Protein AF-A0A7S1DWF0-F1 (afdb_monomer_lite)

Radius of gyration: 17.63 Å; chains: 1; bounding box: 38×41×45 Å

InterPro domains:
  IPR009858 Protein of unknown function DUF1415 [PF07209] (9-136)

Sequence (179 aa):
VVRPDIVSEKEAANAIYKEGLLLSGTEPSEISTTLMALPSLFADSFESFHMFTEALEDMLDRDPGEVSEHVMLASFHPLFEYEGLEGEERVLSYEKRSPVPIVNLLRTQVVDRHIDSGFSVEASQAKIEETLHSKGLHVVESKFAELAPIKGSVAEWFSPEHETDVPDPFAFRVLEHTW

Organism: Hemiselmis andersenii (NCBI:txid464988)

Foldseek 3Di:
DECQVDQDLVVVLVVVVVQLVVQLPDDCVVPFKDKYFHANYCQPPPPVLVVSVVVSLVVQCPPPDRGNQFKDKAKAHQPFADPPQDDFSRLLSLVRHAQGIMIMIGTPVVVVVCVVVVDDPVVVSVVSSVVSSVCTDVNSVVVVVVGHYDPDRPVVCVPPVCVVVPDPPPPPPPPPDDD

Structure (mmCIF, N/CA/C/O backbone):
data_AF-A0A7S1DWF0-F1
#
_entry.id   AF-A0A7S1DWF0-F1
#
loop_
_atom_site.group_PDB
_atom_site.id
_atom_site.type_symbol
_atom_site.label_atom_id
_atom_site.label_alt_id
_atom_site.label_comp_id
_atom_site.label_asym_id
_atom_site.label_entity_id
_atom_site.label_seq_id
_atom_site.pdbx_PDB_ins_code
_atom_site.Cartn_x
_atom_site.Cartn_y
_atom_site.Cartn_z
_atom_site.occupancy
_atom_site.B_iso_or_equiv
_atom_site.auth_seq_id
_atom_site.auth_comp_id
_atom_site.auth_asym_id
_atom_site.auth_atom_id
_atom_site.pdbx_PDB_model_num
ATOM 1 N N . VAL A 1 1 ? -9.254 6.509 0.334 1.00 87.69 1 VAL A N 1
ATOM 2 C CA . VAL A 1 1 ? -9.186 7.986 0.374 1.00 87.69 1 VAL A CA 1
ATOM 3 C C . VAL A 1 1 ? -7.938 8.452 -0.358 1.00 87.69 1 VAL A C 1
ATOM 5 O O . VAL A 1 1 ? -6.864 7.923 -0.104 1.00 87.69 1 VAL A O 1
ATOM 8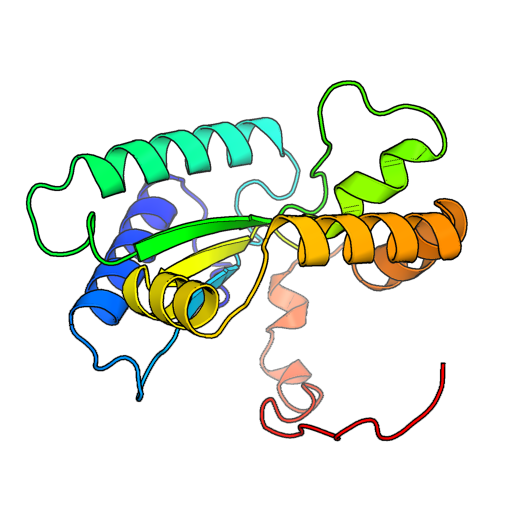 N N . VAL A 1 2 ? -8.061 9.413 -1.269 1.00 90.25 2 VAL A N 1
ATOM 9 C CA . VAL A 1 2 ? -6.906 10.041 -1.934 1.00 90.25 2 VAL A CA 1
ATOM 10 C C . VAL A 1 2 ? -6.569 11.336 -1.200 1.00 90.25 2 VAL A C 1
ATOM 12 O O . VAL A 1 2 ? -7.474 12.111 -0.899 1.00 90.25 2 VAL A O 1
ATOM 15 N N . ARG A 1 3 ? -5.293 11.554 -0.870 1.00 92.19 3 ARG A N 1
ATOM 16 C CA . ARG A 1 3 ? -4.829 12.676 -0.040 1.00 92.19 3 ARG A CA 1
ATOM 17 C C . ARG A 1 3 ? -3.707 13.463 -0.726 1.00 92.19 3 ARG A C 1
ATOM 19 O O . ARG A 1 3 ? -2.549 13.344 -0.331 1.00 92.19 3 ARG A O 1
ATOM 26 N N . PRO A 1 4 ? -4.021 14.264 -1.764 1.00 89.69 4 PRO A N 1
ATOM 27 C CA . PRO A 1 4 ? -3.024 15.099 -2.440 1.00 89.69 4 PRO A CA 1
ATOM 28 C C . PRO A 1 4 ? -2.544 16.271 -1.573 1.00 89.69 4 PRO A C 1
ATOM 30 O O . PRO A 1 4 ? -1.530 16.891 -1.880 1.00 89.69 4 PRO A O 1
ATOM 33 N N . ASP A 1 5 ? -3.275 16.578 -0.503 1.00 92.00 5 ASP A N 1
ATOM 34 C CA . ASP A 1 5 ? -2.956 17.605 0.482 1.00 92.00 5 ASP A CA 1
ATOM 35 C C . ASP A 1 5 ? -1.858 17.181 1.469 1.00 92.00 5 ASP A C 1
ATOM 37 O O . ASP A 1 5 ? -1.224 18.043 2.072 1.00 92.00 5 ASP A O 1
ATOM 41 N N . ILE A 1 6 ? -1.616 15.876 1.631 1.00 93.25 6 ILE A N 1
ATOM 42 C CA . ILE A 1 6 ? -0.567 15.363 2.514 1.00 93.25 6 ILE A CA 1
ATOM 43 C C . ILE A 1 6 ? 0.774 15.419 1.783 1.00 93.25 6 ILE A C 1
ATOM 45 O O . ILE A 1 6 ? 0.986 14.719 0.794 1.00 93.25 6 ILE A O 1
ATOM 49 N N . VAL A 1 7 ? 1.692 16.230 2.310 1.00 92.94 7 VAL A N 1
ATOM 50 C CA . VAL A 1 7 ? 3.034 16.449 1.739 1.00 92.94 7 VAL A CA 1
ATOM 51 C C . VAL A 1 7 ? 4.156 16.190 2.748 1.00 92.94 7 VAL A C 1
ATOM 53 O O . VAL A 1 7 ? 5.317 16.491 2.479 1.00 92.94 7 VAL A O 1
ATOM 56 N N . SER A 1 8 ? 3.832 15.635 3.920 1.00 94.69 8 SER A N 1
ATOM 57 C CA . SER A 1 8 ? 4.813 15.278 4.945 1.00 94.69 8 SER A CA 1
ATOM 58 C C . SER A 1 8 ? 4.533 13.915 5.573 1.00 94.69 8 SER A C 1
ATOM 60 O O . SER A 1 8 ? 3.382 13.526 5.781 1.00 94.69 8 SER A O 1
ATOM 62 N N . GLU A 1 9 ? 5.600 13.207 5.948 1.00 96.00 9 GLU A N 1
ATOM 63 C CA . GLU A 1 9 ? 5.517 11.880 6.575 1.00 96.00 9 GLU A CA 1
ATOM 64 C C . GLU A 1 9 ? 4.707 11.907 7.875 1.00 96.00 9 GLU A C 1
ATOM 66 O O . GLU A 1 9 ? 3.901 11.021 8.144 1.00 96.00 9 GLU A O 1
ATOM 71 N N . LYS A 1 10 ? 4.856 12.973 8.670 1.00 93.81 10 LYS A N 1
ATOM 72 C CA . LYS A 1 10 ? 4.114 13.143 9.924 1.00 93.81 10 LYS A CA 1
ATOM 73 C C . LYS A 1 10 ? 2.608 13.267 9.688 1.00 93.81 10 LYS A C 1
ATOM 75 O O . LYS A 1 10 ? 1.820 12.731 10.466 1.00 93.81 10 LYS A O 1
ATOM 80 N N . GLU A 1 11 ? 2.184 14.006 8.667 1.00 95.75 11 GLU A N 1
ATOM 81 C CA . GLU A 1 11 ? 0.763 14.113 8.314 1.00 95.75 11 GLU A CA 1
ATOM 82 C C . GLU A 1 11 ? 0.224 12.781 7.796 1.00 95.75 11 GLU A C 1
ATOM 84 O O . GLU A 1 11 ? -0.862 12.378 8.214 1.00 95.75 11 GLU A O 1
ATOM 89 N N . ALA A 1 12 ? 1.004 12.080 6.968 1.00 96.25 12 ALA A N 1
ATOM 90 C CA . ALA A 1 12 ? 0.669 10.750 6.470 1.00 96.25 12 ALA A CA 1
ATOM 91 C C . ALA A 1 12 ? 0.489 9.747 7.618 1.00 96.25 12 ALA A C 1
ATOM 93 O O . ALA A 1 12 ? -0.576 9.147 7.731 1.00 96.25 12 ALA A O 1
ATOM 94 N N . ALA A 1 13 ? 1.464 9.630 8.524 1.00 95.75 13 ALA A N 1
ATOM 95 C CA . ALA A 1 13 ? 1.398 8.727 9.674 1.00 95.75 13 ALA A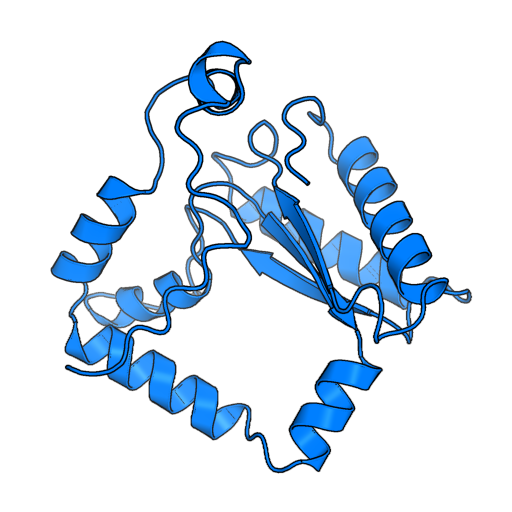 CA 1
ATOM 96 C C . ALA A 1 13 ? 0.177 9.013 10.561 1.00 95.75 13 ALA A C 1
ATOM 98 O O . ALA A 1 13 ? -0.570 8.101 10.905 1.00 95.75 13 ALA A O 1
ATOM 99 N N . ASN A 1 14 ? -0.091 10.288 10.871 1.00 95.06 14 ASN A N 1
ATOM 100 C CA . ASN A 1 14 ? -1.272 10.672 11.651 1.00 95.06 14 ASN A CA 1
ATOM 101 C C . ASN A 1 14 ? -2.587 10.336 10.935 1.00 95.06 14 ASN A C 1
ATOM 103 O O . ASN A 1 14 ? -3.564 9.963 11.583 1.00 95.06 14 ASN A O 1
ATOM 107 N N . ALA A 1 15 ? -2.648 10.528 9.617 1.00 96.12 15 ALA A N 1
ATOM 108 C CA . ALA A 1 15 ? -3.838 10.224 8.836 1.00 96.12 15 ALA A CA 1
ATOM 109 C C . ALA A 1 15 ? -4.076 8.711 8.762 1.00 96.12 15 ALA A C 1
ATOM 111 O O . ALA A 1 15 ? -5.197 8.270 8.990 1.00 96.12 15 ALA A O 1
ATOM 112 N N . ILE A 1 16 ? -3.030 7.921 8.523 1.00 96.31 16 ILE A N 1
ATOM 113 C CA . ILE A 1 16 ? -3.121 6.459 8.462 1.00 96.31 16 ILE A CA 1
ATOM 114 C C . ILE A 1 16 ? -3.465 5.878 9.836 1.00 96.31 16 ILE A C 1
ATOM 116 O O . ILE A 1 16 ? -4.328 5.012 9.928 1.00 96.31 16 ILE A O 1
ATOM 120 N N . TYR A 1 17 ? -2.893 6.408 10.919 1.00 94.50 17 TYR A N 1
ATOM 121 C CA . TYR A 1 17 ? -3.259 5.994 12.275 1.00 94.50 17 TYR A CA 1
ATOM 122 C C . TYR A 1 17 ? -4.753 6.209 12.564 1.00 94.50 17 TYR A C 1
ATOM 124 O O . TYR A 1 17 ? -5.410 5.345 13.140 1.00 94.50 17 TYR A O 1
ATOM 132 N N . LYS A 1 18 ? -5.335 7.322 12.096 1.00 94.44 18 LYS A N 1
ATOM 133 C CA . LYS A 1 18 ? -6.785 7.561 12.206 1.00 94.44 18 LYS A CA 1
ATOM 134 C C . LYS A 1 18 ? -7.616 6.556 11.411 1.00 94.44 18 LYS A C 1
ATOM 136 O O . LYS A 1 18 ? -8.674 6.164 11.891 1.00 94.44 18 LYS A O 1
ATOM 141 N N . GLU A 1 19 ? -7.157 6.131 10.235 1.00 95.75 19 GLU A N 1
ATOM 142 C CA . GLU A 1 19 ? -7.801 5.038 9.491 1.00 95.75 19 GLU A CA 1
ATOM 143 C C . GLU A 1 19 ? -7.701 3.705 10.254 1.00 95.75 19 GLU A C 1
ATOM 145 O O . GLU A 1 19 ? -8.645 2.919 10.241 1.00 95.75 19 GLU A O 1
ATOM 150 N N . GLY A 1 20 ? -6.592 3.469 10.965 1.00 94.00 20 GLY A N 1
ATOM 151 C CA . GLY A 1 20 ? -6.420 2.323 11.862 1.00 94.00 20 GLY A CA 1
ATOM 152 C C . GLY A 1 20 ? -7.401 2.337 13.037 1.00 94.00 20 GLY A C 1
ATOM 153 O O . GLY A 1 20 ? -8.043 1.324 13.310 1.00 94.00 20 GLY A O 1
ATOM 154 N N . LEU A 1 21 ? -7.596 3.495 13.679 1.00 93.31 21 LEU A N 1
ATOM 155 C CA . LEU A 1 21 ? -8.624 3.681 14.713 1.00 93.31 21 LEU A CA 1
ATOM 156 C C . LEU A 1 21 ? -10.040 3.497 14.152 1.00 93.31 21 LEU A C 1
ATOM 158 O O . LEU A 1 21 ? -10.868 2.843 14.780 1.00 93.31 21 LEU A O 1
ATOM 162 N N . LEU A 1 22 ? -10.321 4.039 12.960 1.00 93.56 22 LEU A N 1
ATOM 163 C CA . LEU A 1 22 ? -11.610 3.869 12.284 1.00 93.56 22 LEU A CA 1
ATOM 164 C C . LEU A 1 22 ? -11.911 2.391 12.047 1.00 93.56 22 LEU A C 1
ATOM 166 O O . LEU A 1 22 ? -13.008 1.939 12.370 1.00 93.56 22 LEU A O 1
ATOM 170 N N . LEU A 1 23 ? -10.950 1.642 11.499 1.00 93.69 23 LEU A N 1
ATOM 171 C CA . LEU A 1 23 ? -11.101 0.203 11.338 1.00 93.69 23 LEU A CA 1
ATOM 172 C C . LEU A 1 23 ? -11.358 -0.437 12.698 1.00 93.69 23 LEU A C 1
ATOM 174 O O . LEU A 1 23 ? -12.405 -1.044 12.900 1.00 93.69 23 LEU A O 1
ATOM 178 N N . SER A 1 24 ? -10.473 -0.250 13.663 1.00 91.38 24 SER A N 1
ATOM 179 C CA . SER A 1 24 ? -10.561 -0.941 14.952 1.00 91.38 24 SER A CA 1
ATOM 180 C C . SER A 1 24 ? -11.862 -0.650 15.716 1.00 91.38 24 SER A C 1
ATOM 182 O O . SER A 1 24 ? -12.409 -1.548 16.348 1.00 91.38 24 SER A O 1
ATOM 184 N N . GLY A 1 25 ? -12.421 0.557 15.580 1.00 91.19 25 GLY A N 1
ATOM 185 C CA . GLY A 1 25 ? -13.689 0.963 16.195 1.00 91.19 25 GLY A CA 1
ATOM 186 C C . GLY A 1 25 ? -14.965 0.648 15.400 1.00 91.19 25 GLY A C 1
ATOM 187 O O . GLY A 1 25 ? -16.055 0.951 15.882 1.00 91.19 25 GLY A O 1
ATOM 188 N N . THR A 1 26 ? -14.859 0.074 14.197 1.00 92.81 26 THR A N 1
ATOM 189 C CA . THR A 1 26 ? -16.006 -0.238 13.322 1.00 92.81 26 THR A CA 1
ATOM 190 C C . THR A 1 26 ? -16.154 -1.746 13.135 1.00 92.81 26 THR A C 1
ATOM 192 O O . THR A 1 26 ? -15.157 -2.462 13.042 1.00 92.81 26 THR A O 1
ATOM 195 N N . GLU A 1 27 ? -17.387 -2.239 13.012 1.00 90.31 27 GLU A N 1
ATOM 196 C CA . GLU A 1 27 ? -17.642 -3.661 12.763 1.00 90.31 27 GLU A CA 1
ATOM 197 C C . GLU A 1 27 ? -17.067 -4.120 11.404 1.00 90.31 27 GLU A C 1
ATOM 199 O O . GLU A 1 27 ? -17.190 -3.404 10.400 1.00 90.31 27 GLU A O 1
ATOM 204 N N . PRO A 1 28 ? -16.492 -5.338 11.300 1.00 88.44 28 PRO A N 1
ATOM 205 C CA . PRO A 1 28 ? -15.917 -5.837 10.047 1.00 88.44 28 PRO A CA 1
ATOM 206 C C . PRO A 1 28 ? -16.896 -5.913 8.867 1.00 88.44 28 PRO A C 1
ATOM 208 O O . PRO A 1 28 ? -16.459 -5.914 7.718 1.00 88.44 28 PRO A O 1
ATOM 211 N N . SER A 1 29 ? -18.205 -6.004 9.129 1.00 89.56 29 SER A N 1
ATOM 212 C CA . SER A 1 29 ? -19.247 -6.007 8.093 1.00 89.56 29 SER A CA 1
ATOM 213 C C . SER A 1 29 ? -19.545 -4.627 7.507 1.00 89.56 29 SER A C 1
ATOM 215 O O . SER A 1 29 ? -20.161 -4.553 6.449 1.00 89.56 29 SER A O 1
ATOM 217 N N . GLU A 1 30 ? -19.152 -3.550 8.189 1.00 93.44 30 GLU A N 1
ATOM 218 C CA . GLU A 1 30 ? -19.385 -2.176 7.733 1.00 93.44 30 GLU A CA 1
ATOM 219 C C . GLU A 1 30 ? -18.183 -1.638 6.955 1.00 93.44 30 GLU A C 1
ATOM 221 O O . GLU A 1 30 ? -18.339 -1.105 5.859 1.00 93.44 30 GLU A O 1
ATOM 226 N N . ILE A 1 31 ? -16.974 -1.815 7.496 1.00 92.75 31 ILE A N 1
ATOM 227 C CA . ILE A 1 31 ? -15.724 -1.426 6.834 1.00 92.75 31 ILE A CA 1
ATOM 228 C C . ILE A 1 31 ? -14.739 -2.576 6.986 1.00 92.75 31 ILE A C 1
ATOM 230 O O . ILE A 1 31 ? -14.283 -2.845 8.094 1.00 92.75 31 ILE A O 1
ATOM 234 N N . SER A 1 32 ? -14.381 -3.249 5.895 1.00 90.50 32 SER A N 1
ATOM 235 C CA . SER A 1 32 ? -13.464 -4.397 5.930 1.00 90.50 32 SER A CA 1
ATOM 236 C C . SER A 1 32 ? -11.987 -3.996 5.901 1.00 90.50 32 SER A C 1
ATOM 238 O O . SER A 1 32 ? -11.168 -4.652 6.541 1.00 90.50 32 SER A O 1
ATOM 240 N N . THR A 1 33 ? -11.647 -2.933 5.170 1.00 95.31 33 THR A N 1
ATOM 241 C CA . THR A 1 33 ? -10.277 -2.447 4.936 1.00 95.31 33 THR A CA 1
ATOM 242 C C . THR A 1 33 ? -10.303 -0.950 4.628 1.00 95.31 33 THR A C 1
ATOM 244 O O . THR A 1 33 ? -11.304 -0.461 4.100 1.00 95.31 33 THR A O 1
ATOM 247 N N . THR A 1 34 ? -9.203 -0.235 4.850 1.00 96.75 34 THR A N 1
ATOM 248 C CA . THR A 1 34 ? -9.028 1.156 4.392 1.00 96.75 34 THR A CA 1
ATOM 249 C C . THR A 1 34 ? -7.827 1.262 3.466 1.00 96.75 34 THR A C 1
ATOM 251 O O . THR A 1 34 ? -6.857 0.520 3.590 1.00 96.75 34 THR A O 1
ATOM 254 N N . LEU A 1 35 ? -7.883 2.188 2.512 1.00 97.06 35 LEU A N 1
ATOM 255 C CA . LEU A 1 35 ? -6.814 2.424 1.544 1.00 97.06 35 LEU A CA 1
ATOM 256 C C . LEU A 1 35 ? -6.572 3.926 1.428 1.00 97.06 35 LEU A C 1
ATOM 258 O O . LEU A 1 35 ? -7.518 4.677 1.180 1.00 97.06 35 LEU A O 1
ATOM 262 N N . MET A 1 36 ? -5.327 4.371 1.586 1.00 97.38 36 MET A N 1
ATOM 263 C CA . MET A 1 36 ? -4.910 5.765 1.461 1.00 97.38 36 MET A CA 1
ATOM 264 C C . MET A 1 36 ? -3.889 5.929 0.338 1.00 97.38 36 MET A C 1
ATOM 266 O O . MET A 1 36 ? -2.809 5.351 0.396 1.00 97.38 36 MET A O 1
ATOM 270 N N . ALA A 1 37 ? -4.224 6.747 -0.658 1.00 95.94 37 ALA A N 1
ATOM 271 C CA . ALA A 1 37 ? -3.315 7.119 -1.737 1.00 95.94 37 ALA A CA 1
ATOM 272 C C . ALA A 1 37 ? -2.649 8.470 -1.428 1.00 95.94 37 ALA A C 1
ATOM 274 O O . ALA A 1 37 ? -3.345 9.440 -1.108 1.00 95.94 37 ALA A O 1
ATOM 275 N N . LEU A 1 38 ? -1.324 8.531 -1.555 1.00 94.62 38 LEU A N 1
ATOM 276 C CA . LEU A 1 38 ? -0.463 9.664 -1.196 1.00 94.62 38 LEU A CA 1
ATOM 277 C C . LEU A 1 38 ? 0.267 10.200 -2.439 1.00 94.62 38 LEU A C 1
ATOM 279 O O . LEU A 1 38 ? 1.476 10.053 -2.571 1.00 94.62 38 LEU A O 1
ATOM 283 N N . PRO A 1 39 ? -0.442 10.813 -3.396 1.00 91.12 39 PRO A N 1
ATOM 284 C CA . PRO A 1 39 ? 0.160 11.155 -4.681 1.00 91.12 39 PRO A CA 1
ATOM 285 C C . PRO A 1 39 ? 1.198 12.282 -4.631 1.00 91.12 39 PRO A C 1
ATOM 287 O O . PRO A 1 39 ? 2.010 12.402 -5.543 1.00 91.12 39 PRO A O 1
ATOM 290 N N . SER A 1 40 ? 1.162 13.114 -3.589 1.00 90.56 40 SER A N 1
ATOM 291 C CA . SER A 1 40 ? 2.073 14.253 -3.414 1.00 90.56 40 SER A CA 1
ATOM 292 C C . SER A 1 40 ? 3.268 13.933 -2.512 1.00 90.56 40 SER A C 1
ATOM 294 O O . SER A 1 40 ? 4.099 14.807 -2.274 1.00 90.56 40 SER A O 1
ATOM 296 N N . LEU A 1 41 ? 3.355 12.705 -1.990 1.00 91.56 41 LEU A N 1
ATOM 297 C CA . LEU A 1 41 ? 4.391 12.279 -1.057 1.00 91.56 41 LEU A CA 1
ATOM 298 C C . LEU A 1 41 ? 4.958 10.929 -1.509 1.00 91.56 41 LEU A C 1
ATOM 300 O O . LEU A 1 41 ? 4.210 9.987 -1.735 1.00 91.56 41 LEU A O 1
ATOM 304 N N . PHE A 1 42 ? 6.283 10.848 -1.634 1.00 92.31 42 PHE A N 1
ATOM 305 C CA . PHE A 1 42 ? 7.040 9.670 -2.084 1.00 92.31 42 PHE A CA 1
ATOM 306 C C . PHE A 1 42 ? 6.891 9.247 -3.553 1.00 92.31 42 PHE A C 1
ATOM 308 O O . PHE A 1 42 ? 7.500 8.261 -3.941 1.00 92.31 42 PHE A O 1
ATOM 315 N N . ALA A 1 43 ? 6.144 9.973 -4.391 1.00 86.88 43 ALA A N 1
ATOM 316 C CA . ALA A 1 43 ? 5.837 9.551 -5.766 1.00 86.88 43 ALA A CA 1
ATOM 317 C C . ALA A 1 43 ? 7.062 9.182 -6.634 1.00 86.88 43 ALA A C 1
ATOM 319 O O . ALA A 1 43 ? 6.942 8.376 -7.557 1.00 86.88 43 ALA A O 1
ATOM 320 N N . ASP A 1 44 ? 8.224 9.766 -6.348 1.00 86.81 44 ASP A N 1
ATOM 321 C CA . ASP A 1 44 ? 9.487 9.567 -7.057 1.00 86.81 44 ASP A CA 1
ATOM 322 C C . ASP A 1 44 ? 10.524 8.725 -6.289 1.00 86.81 44 ASP A C 1
ATOM 324 O O . ASP A 1 44 ? 11.573 8.413 -6.852 1.00 86.81 44 ASP A O 1
ATOM 328 N N . SER A 1 45 ? 10.245 8.318 -5.045 1.00 91.62 45 SER A N 1
ATOM 329 C CA . SER A 1 45 ? 11.202 7.620 -4.178 1.00 91.62 45 SER A CA 1
ATOM 330 C C . SER A 1 45 ? 10.569 6.425 -3.466 1.00 91.62 45 SER A C 1
ATOM 332 O O . SER A 1 45 ? 9.976 6.548 -2.391 1.00 91.62 45 SER A O 1
ATOM 334 N N . PHE A 1 46 ? 10.765 5.235 -4.047 1.00 93.00 46 PHE A N 1
ATOM 335 C CA . PHE A 1 46 ? 10.360 3.976 -3.417 1.00 93.00 46 PHE A CA 1
ATOM 336 C C . PHE A 1 46 ? 11.104 3.721 -2.103 1.00 93.00 46 PHE A C 1
ATOM 338 O O . PHE A 1 46 ? 10.483 3.290 -1.142 1.00 93.00 46 PHE A O 1
ATOM 345 N N . GLU A 1 47 ? 12.403 4.020 -2.031 1.00 94.50 47 GLU A N 1
ATOM 346 C CA . GLU A 1 47 ? 13.206 3.795 -0.821 1.00 94.50 47 GLU A CA 1
ATOM 347 C C . GLU A 1 47 ? 12.666 4.603 0.366 1.00 94.50 47 GLU A C 1
ATOM 349 O O . GLU A 1 47 ? 12.438 4.056 1.443 1.00 94.50 47 GLU A O 1
ATOM 354 N N . SER A 1 48 ? 12.366 5.890 0.152 1.00 94.44 48 SER A N 1
ATOM 355 C CA . SER A 1 48 ? 11.767 6.734 1.192 1.00 94.44 48 SER A CA 1
ATOM 356 C C . SER A 1 48 ? 10.379 6.237 1.598 1.00 94.44 48 SER A C 1
ATOM 358 O O . SER A 1 48 ? 10.065 6.213 2.785 1.00 94.44 48 SER A O 1
ATOM 360 N N . PHE A 1 49 ? 9.564 5.800 0.631 1.00 96.56 49 PHE A N 1
ATOM 361 C CA . PHE A 1 49 ? 8.265 5.195 0.919 1.00 96.56 49 PHE A CA 1
ATOM 362 C C . PHE A 1 49 ? 8.398 3.914 1.748 1.00 96.56 49 PHE A C 1
ATOM 364 O O . PHE A 1 49 ? 7.669 3.739 2.720 1.00 96.56 49 PHE A O 1
ATOM 371 N N . HIS A 1 50 ? 9.335 3.039 1.384 1.00 96.00 50 HIS A N 1
ATOM 372 C CA . HIS A 1 50 ? 9.563 1.767 2.056 1.00 96.00 50 HIS A CA 1
ATOM 373 C C . HIS A 1 50 ? 9.986 1.983 3.511 1.00 96.00 50 HIS A C 1
ATOM 375 O O . HIS A 1 50 ? 9.309 1.481 4.409 1.00 96.00 50 HIS A O 1
ATOM 381 N N . MET A 1 51 ? 10.994 2.830 3.750 1.00 96.62 51 MET A N 1
ATOM 382 C CA . MET A 1 51 ? 11.432 3.200 5.102 1.00 96.62 51 MET A CA 1
ATOM 383 C C . MET A 1 51 ? 10.294 3.807 5.933 1.00 96.62 51 MET A C 1
ATOM 385 O O . MET A 1 51 ? 10.162 3.520 7.122 1.00 96.62 51 MET A O 1
ATOM 389 N N . PHE A 1 52 ? 9.456 4.645 5.315 1.00 97.44 52 PHE A N 1
ATOM 390 C CA . PHE A 1 52 ? 8.275 5.199 5.970 1.00 97.44 52 PHE A CA 1
ATOM 391 C C . PHE A 1 52 ? 7.273 4.106 6.359 1.00 97.44 52 PHE A C 1
ATOM 393 O O . PHE A 1 52 ? 6.763 4.126 7.477 1.00 97.44 52 PHE A O 1
ATOM 400 N N . THR A 1 53 ? 6.989 3.152 5.466 1.00 97.31 53 THR A N 1
ATOM 401 C CA . THR A 1 53 ? 6.049 2.059 5.751 1.00 97.31 53 THR A CA 1
ATOM 402 C C . THR A 1 53 ? 6.567 1.107 6.823 1.00 97.31 53 THR A C 1
ATOM 404 O O . THR A 1 53 ? 5.786 0.753 7.696 1.00 97.31 53 THR A O 1
ATOM 407 N N . GLU A 1 54 ? 7.866 0.792 6.843 1.00 96.38 54 GLU A N 1
ATOM 408 C CA . GLU A 1 54 ? 8.476 -0.005 7.917 1.00 96.38 54 GLU A CA 1
ATOM 409 C C . GLU A 1 54 ? 8.372 0.714 9.267 1.00 96.38 54 GLU A C 1
ATOM 411 O O . GLU A 1 54 ? 7.954 0.132 10.264 1.00 96.38 54 GLU A O 1
ATOM 416 N N . ALA A 1 55 ? 8.687 2.015 9.307 1.00 95.00 55 ALA A N 1
ATOM 417 C CA . ALA A 1 55 ? 8.555 2.813 10.525 1.00 95.00 55 ALA A CA 1
ATOM 418 C C . ALA A 1 55 ? 7.096 2.922 10.999 1.00 95.00 55 ALA A C 1
ATOM 420 O O . ALA A 1 55 ? 6.835 3.018 12.201 1.00 95.00 55 ALA A O 1
ATOM 421 N N . LEU A 1 56 ? 6.145 2.935 10.063 1.00 93.62 56 LEU A N 1
ATOM 422 C CA . LEU A 1 56 ? 4.719 2.987 10.351 1.00 93.62 56 LEU A CA 1
ATOM 423 C C . LEU A 1 56 ? 4.201 1.652 10.896 1.00 93.62 56 LEU A C 1
ATOM 425 O O . LEU A 1 56 ? 3.448 1.674 11.864 1.00 93.62 56 LEU A O 1
ATOM 429 N N . GLU A 1 57 ? 4.620 0.523 10.327 1.00 93.81 57 GLU A N 1
ATOM 430 C CA . GLU A 1 57 ? 4.357 -0.819 10.867 1.00 93.81 57 GLU A CA 1
ATOM 431 C C . GLU A 1 57 ? 4.896 -0.938 12.295 1.00 93.81 57 GLU A C 1
ATOM 433 O O . GLU A 1 57 ? 4.133 -1.201 13.220 1.00 93.81 57 GLU A O 1
ATOM 438 N N . ASP A 1 58 ? 6.165 -0.580 12.507 1.00 91.06 58 ASP A N 1
ATOM 439 C CA . ASP A 1 58 ? 6.804 -0.540 13.828 1.00 91.06 58 ASP A CA 1
ATOM 440 C C . ASP A 1 58 ? 6.030 0.328 14.838 1.00 91.06 58 ASP A C 1
ATOM 442 O O . ASP A 1 58 ? 5.961 0.019 16.031 1.00 91.06 58 ASP A O 1
ATOM 446 N N . MET A 1 59 ? 5.490 1.464 14.385 1.00 89.38 59 MET A N 1
ATOM 447 C CA . MET A 1 59 ? 4.693 2.367 15.214 1.00 89.38 59 MET A CA 1
ATOM 448 C C . MET A 1 59 ? 3.338 1.751 15.568 1.00 89.38 59 MET A C 1
ATOM 450 O O . MET A 1 59 ? 2.917 1.867 16.719 1.00 89.38 59 MET A O 1
ATOM 454 N N . LEU A 1 60 ? 2.662 1.132 14.596 1.00 88.12 60 LEU A N 1
ATOM 455 C CA . LEU A 1 60 ? 1.373 0.475 14.794 1.00 88.12 60 LEU A CA 1
ATOM 456 C C . LEU A 1 60 ? 1.521 -0.711 15.744 1.00 88.12 60 LEU A C 1
ATOM 458 O O . LEU A 1 60 ? 0.761 -0.786 16.698 1.00 88.12 60 LEU A O 1
ATOM 462 N N . ASP A 1 61 ? 2.540 -1.550 15.570 1.00 85.56 61 ASP A N 1
ATOM 463 C CA . ASP A 1 61 ? 2.799 -2.726 16.411 1.00 85.56 61 ASP A CA 1
ATOM 464 C C . ASP A 1 61 ? 3.132 -2.362 17.862 1.00 85.56 61 ASP A C 1
ATOM 466 O O . ASP A 1 61 ? 2.789 -3.080 18.803 1.00 85.56 61 ASP A O 1
ATOM 470 N N . ARG A 1 62 ? 3.816 -1.231 18.068 1.00 82.94 62 ARG A N 1
ATOM 471 C CA . ARG A 1 62 ? 4.193 -0.748 19.405 1.00 82.94 62 ARG A CA 1
ATOM 472 C C . ARG A 1 62 ? 3.085 0.014 20.111 1.00 82.94 62 ARG A C 1
ATOM 474 O O . ARG A 1 62 ? 3.290 0.368 21.273 1.00 82.94 62 ARG A O 1
ATOM 481 N N . ASP A 1 63 ? 1.962 0.294 19.455 1.00 77.62 63 ASP A N 1
ATOM 482 C CA . ASP A 1 63 ? 0.807 0.888 20.116 1.00 77.62 63 ASP A CA 1
ATOM 483 C C . ASP A 1 63 ? 0.218 -0.145 21.096 1.00 77.62 63 ASP A C 1
ATOM 485 O O . ASP A 1 63 ? -0.342 -1.154 20.663 1.00 77.62 63 ASP A O 1
ATOM 489 N N . PRO A 1 64 ? 0.319 0.067 22.425 1.00 60.47 64 PRO A N 1
ATOM 490 C CA . PRO A 1 64 ? -0.262 -0.845 23.411 1.00 60.47 64 PRO A CA 1
ATOM 491 C C . PRO A 1 64 ? -1.803 -0.762 23.455 1.00 60.47 64 PRO A C 1
ATOM 493 O O . PRO A 1 64 ? -2.413 -1.281 24.390 1.00 60.47 64 PRO A O 1
ATOM 496 N N . GLY A 1 65 ? -2.410 -0.015 22.526 1.00 63.38 65 GLY A N 1
ATOM 497 C CA . GLY A 1 65 ? -3.821 0.332 22.472 1.00 63.38 65 GLY A CA 1
ATOM 498 C C . GLY A 1 65 ? -4.636 -0.430 21.424 1.00 63.38 65 GLY A C 1
ATOM 499 O O . GLY A 1 65 ? -4.563 -1.645 21.300 1.00 63.38 65 GLY A O 1
ATOM 500 N N . GLU A 1 66 ? -5.490 0.320 20.724 1.00 69.19 66 GLU A N 1
ATOM 501 C CA . GLU A 1 66 ? -6.668 -0.173 19.995 1.00 69.19 66 GLU A CA 1
ATOM 502 C C . GLU A 1 66 ? -6.384 -0.684 18.576 1.00 69.19 66 GLU A C 1
ATOM 504 O O . GLU A 1 66 ? -7.301 -1.196 17.949 1.00 69.19 66 GLU A O 1
ATOM 509 N N . VAL A 1 67 ? -5.167 -0.522 18.040 1.00 80.25 67 VAL A N 1
ATOM 510 C CA . VAL A 1 67 ? -4.894 -0.726 16.602 1.00 80.25 67 VAL A CA 1
ATOM 511 C C . VAL A 1 67 ? -3.965 -1.909 16.311 1.00 80.25 67 VAL A C 1
ATOM 513 O O . VAL A 1 67 ? -4.244 -2.653 15.372 1.00 80.25 67 VAL A O 1
ATOM 516 N N . SER A 1 68 ? -2.899 -2.102 17.098 1.00 74.25 68 SER A N 1
ATOM 517 C CA . SER A 1 68 ? -1.777 -3.014 16.789 1.00 74.25 68 SER A CA 1
ATOM 518 C C . SER A 1 68 ? -2.198 -4.456 16.482 1.00 74.25 68 SER A C 1
ATOM 520 O O . SER A 1 68 ? -1.711 -5.061 15.536 1.00 74.25 68 SER A O 1
ATOM 522 N N . GLU A 1 69 ? -3.166 -4.998 17.222 1.00 81.50 69 GLU A N 1
ATOM 523 C CA . GLU A 1 69 ? -3.645 -6.377 17.036 1.00 81.50 69 GLU A CA 1
ATOM 524 C C . GLU A 1 69 ? -4.745 -6.503 15.966 1.00 81.50 69 GLU A C 1
ATOM 526 O O . GLU A 1 69 ? -5.104 -7.603 15.537 1.00 81.50 69 GLU A O 1
ATOM 531 N N . HIS A 1 70 ? -5.314 -5.380 15.532 1.00 86.12 70 HIS A N 1
ATOM 532 C CA . HIS A 1 70 ? -6.517 -5.359 14.708 1.00 86.12 70 HIS A CA 1
ATOM 533 C C . HIS A 1 70 ? -6.242 -5.133 13.228 1.00 86.12 70 HIS A C 1
ATOM 535 O O . HIS A 1 70 ? -7.115 -5.460 12.411 1.00 86.12 70 HIS A O 1
ATOM 541 N N . VAL A 1 71 ? -5.074 -4.590 12.874 1.00 92.75 71 VAL A N 1
ATOM 542 C CA . VAL A 1 71 ? -4.749 -4.241 11.491 1.00 92.75 71 VAL A CA 1
ATOM 543 C C . VAL A 1 71 ? -3.412 -4.804 11.018 1.00 92.75 71 VAL A C 1
ATOM 545 O O . VAL A 1 71 ? -2.463 -4.919 11.777 1.00 92.75 71 VAL A O 1
ATOM 548 N N . MET A 1 72 ? -3.335 -5.091 9.722 1.00 93.62 72 MET A N 1
ATOM 549 C CA . MET A 1 72 ? -2.106 -5.389 8.991 1.00 93.62 72 MET A CA 1
ATOM 550 C C . MET A 1 72 ? -1.899 -4.325 7.916 1.00 93.62 72 MET A C 1
ATOM 552 O O . MET A 1 72 ? -2.860 -3.930 7.248 1.00 93.62 72 MET A O 1
ATOM 556 N N . LEU A 1 73 ? -0.660 -3.881 7.718 1.00 95.75 73 LEU A N 1
ATOM 557 C CA . LEU A 1 73 ? -0.314 -2.924 6.673 1.00 95.75 73 LEU A CA 1
ATOM 558 C C . LEU A 1 73 ? 0.104 -3.657 5.391 1.00 95.75 73 LEU A C 1
ATOM 560 O O . LEU A 1 73 ? 0.840 -4.636 5.411 1.00 95.75 73 LEU A O 1
ATOM 564 N N . ALA A 1 74 ? -0.383 -3.173 4.255 1.00 96.44 74 ALA A N 1
ATOM 565 C CA . ALA A 1 74 ? 0.109 -3.520 2.932 1.00 96.44 74 ALA A CA 1
ATOM 566 C C . ALA A 1 74 ? 0.428 -2.233 2.170 1.00 96.44 74 ALA A C 1
ATOM 568 O O . ALA A 1 74 ? -0.356 -1.281 2.185 1.00 96.44 74 ALA A O 1
ATOM 569 N N . SER A 1 7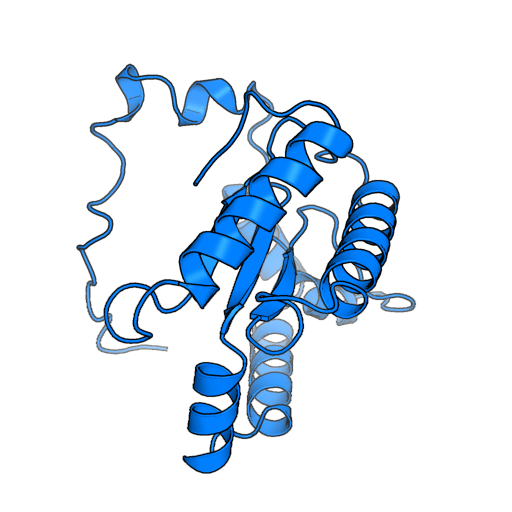5 ? 1.567 -2.198 1.486 1.00 97.31 75 SER A N 1
ATOM 570 C CA . SER A 1 75 ? 2.025 -1.023 0.751 1.00 97.31 75 SER A CA 1
ATOM 571 C C . SER A 1 75 ? 2.196 -1.320 -0.738 1.00 97.31 75 SER A C 1
ATOM 573 O O . SER A 1 75 ? 2.531 -2.436 -1.142 1.00 97.31 75 SER A O 1
ATOM 575 N N . PHE A 1 76 ? 1.925 -0.309 -1.563 1.00 97.31 76 PHE A N 1
ATOM 576 C CA . PHE A 1 76 ? 2.060 -0.373 -3.014 1.00 97.31 76 PHE A CA 1
ATOM 577 C C . PHE A 1 76 ? 2.698 0.914 -3.526 1.00 97.31 76 PHE A C 1
ATOM 579 O O . PHE A 1 76 ? 2.386 2.003 -3.041 1.00 97.31 76 PHE A O 1
ATOM 586 N N . HIS A 1 77 ? 3.566 0.809 -4.531 1.00 96.31 77 HIS A N 1
ATOM 587 C CA . HIS A 1 77 ? 4.326 1.957 -5.029 1.00 96.31 77 HIS A CA 1
ATOM 588 C C . HIS A 1 77 ? 4.563 1.880 -6.547 1.00 96.31 77 HIS A C 1
ATOM 590 O O . HIS A 1 77 ? 4.836 0.788 -7.044 1.00 96.31 77 HIS A O 1
ATOM 596 N N . PRO A 1 78 ? 4.538 2.996 -7.306 1.00 94.06 78 PRO A N 1
ATOM 597 C CA . PRO A 1 78 ? 4.789 2.981 -8.756 1.00 94.06 78 PRO A CA 1
ATOM 598 C C . PRO A 1 78 ? 6.123 2.351 -9.148 1.00 94.06 78 PRO A C 1
ATOM 600 O O . PRO A 1 78 ? 6.236 1.680 -10.171 1.00 94.06 78 PRO A O 1
ATOM 603 N N . LEU A 1 79 ? 7.124 2.572 -8.302 1.00 94.25 79 LEU A N 1
ATOM 604 C CA . LEU A 1 79 ? 8.498 2.117 -8.482 1.00 94.25 79 LEU A CA 1
ATOM 605 C C . LEU A 1 79 ? 8.846 0.911 -7.595 1.00 94.25 79 LEU A C 1
ATOM 607 O O . LEU A 1 79 ? 10.023 0.689 -7.346 1.00 94.25 79 LEU A O 1
ATOM 611 N N . PHE A 1 80 ? 7.857 0.164 -7.082 1.00 95.62 80 PHE A N 1
ATOM 612 C CA . PHE A 1 80 ? 8.144 -1.034 -6.286 1.00 95.62 80 PHE A CA 1
ATOM 613 C C . PHE A 1 80 ? 9.008 -2.014 -7.091 1.00 95.62 80 PHE A C 1
ATOM 615 O O . PHE A 1 80 ? 8.726 -2.295 -8.266 1.00 95.62 80 PHE A O 1
ATOM 622 N N . GLU A 1 81 ? 10.045 -2.541 -6.451 1.00 93.06 81 GLU A N 1
ATOM 623 C CA . GLU A 1 81 ? 10.927 -3.556 -7.012 1.00 93.06 81 GLU A CA 1
ATOM 624 C C . GLU A 1 81 ? 11.405 -4.484 -5.894 1.00 93.06 81 GLU A C 1
ATOM 626 O O . GLU A 1 81 ? 11.875 -4.018 -4.856 1.00 93.06 81 GLU A O 1
ATOM 631 N N . TYR A 1 82 ? 11.255 -5.794 -6.095 1.00 94.50 82 TYR A N 1
ATOM 632 C CA . TYR A 1 82 ? 11.893 -6.783 -5.233 1.00 94.50 82 TYR A CA 1
ATOM 633 C C . TYR A 1 82 ? 13.406 -6.767 -5.452 1.00 94.50 82 TYR A C 1
ATOM 635 O O . TYR A 1 82 ? 13.883 -6.667 -6.585 1.00 94.50 82 TYR A O 1
ATOM 643 N N . GLU A 1 83 ? 14.161 -6.908 -4.367 1.00 93.50 83 GLU A N 1
ATOM 644 C CA . GLU A 1 83 ? 15.616 -6.985 -4.436 1.00 93.50 83 GLU A CA 1
ATOM 645 C C . GLU A 1 83 ? 16.067 -8.228 -5.223 1.00 93.50 83 GLU A C 1
ATOM 647 O O . GLU A 1 83 ? 15.575 -9.336 -5.010 1.00 93.50 83 GLU A O 1
ATOM 652 N N . GLY A 1 84 ? 17.030 -8.043 -6.130 1.00 92.50 84 GLY A N 1
ATOM 653 C CA . GLY A 1 84 ? 17.698 -9.138 -6.836 1.00 92.50 84 GLY A CA 1
ATOM 654 C C . GLY A 1 84 ? 16.944 -9.737 -8.027 1.00 92.50 84 GLY A C 1
ATOM 655 O O . GLY A 1 84 ? 17.466 -10.674 -8.630 1.00 92.50 84 GLY A O 1
ATOM 656 N N . LEU A 1 85 ? 15.765 -9.219 -8.395 1.00 94.06 85 LEU A N 1
ATOM 657 C CA . LEU A 1 85 ? 15.069 -9.654 -9.610 1.00 94.06 85 LEU A CA 1
ATOM 658 C C . LEU A 1 85 ? 15.671 -9.007 -10.859 1.00 94.06 85 LEU A C 1
ATOM 660 O O . LEU A 1 85 ? 15.784 -7.788 -10.957 1.00 94.06 85 LEU A O 1
ATOM 664 N N . GLU A 1 86 ? 15.986 -9.828 -11.857 1.00 93.25 86 GLU A N 1
ATOM 665 C CA . GLU A 1 86 ? 16.639 -9.401 -13.096 1.00 93.25 86 GLU A CA 1
ATOM 666 C C . GLU A 1 86 ? 15.903 -9.941 -14.332 1.00 93.25 86 GLU A C 1
ATOM 668 O O . GLU A 1 86 ? 15.174 -10.933 -14.282 1.00 93.25 86 GLU A O 1
ATOM 673 N N . GLY A 1 87 ? 16.090 -9.288 -15.483 1.00 95.31 87 GLY A N 1
ATOM 674 C CA . GLY A 1 87 ? 15.485 -9.728 -16.747 1.00 95.31 87 GLY A CA 1
ATOM 675 C C . GLY A 1 87 ? 13.955 -9.847 -16.677 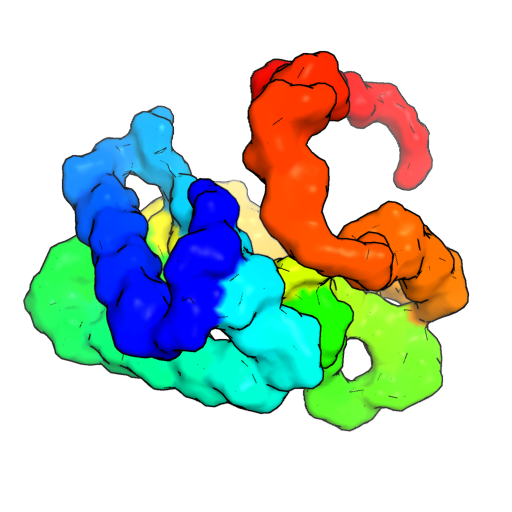1.00 95.31 87 GLY A C 1
ATOM 676 O O . GLY A 1 87 ? 13.279 -8.928 -16.220 1.00 95.31 87 GLY A O 1
ATOM 677 N N . GLU A 1 88 ? 13.410 -10.974 -17.144 1.00 94.75 88 GLU A N 1
ATOM 678 C CA . GLU A 1 88 ? 11.960 -11.241 -17.142 1.00 94.75 88 GLU A CA 1
ATOM 679 C C . GLU A 1 88 ? 11.382 -11.442 -15.730 1.00 94.75 88 GLU A C 1
ATOM 681 O O . GLU A 1 88 ? 10.182 -11.254 -15.540 1.00 94.75 88 GLU A O 1
ATOM 686 N N . GLU A 1 89 ? 12.197 -11.772 -14.719 1.00 95.38 89 GLU A N 1
ATOM 687 C CA . GLU A 1 89 ? 11.715 -11.981 -13.342 1.00 95.38 89 GLU A CA 1
ATOM 688 C C . GLU A 1 89 ? 11.213 -10.683 -12.703 1.00 95.38 89 GLU A C 1
ATOM 690 O O . GLU A 1 89 ? 10.323 -10.711 -11.856 1.00 95.38 89 GLU A O 1
ATOM 695 N N . ARG A 1 90 ? 11.674 -9.524 -13.193 1.00 96.06 90 ARG A N 1
ATOM 696 C CA . ARG A 1 90 ? 11.198 -8.198 -12.764 1.00 96.06 90 ARG A CA 1
ATOM 697 C C . ARG A 1 90 ? 9.683 -8.020 -12.886 1.00 96.06 90 ARG A C 1
ATOM 699 O O . ARG A 1 90 ? 9.124 -7.136 -12.235 1.00 96.06 90 ARG A O 1
ATOM 706 N N . VAL A 1 91 ? 9.008 -8.844 -13.694 1.00 96.94 91 VAL A N 1
ATOM 707 C CA . VAL A 1 91 ? 7.546 -8.837 -13.822 1.00 96.94 91 VAL A CA 1
ATOM 708 C C . VAL A 1 91 ? 6.841 -9.101 -12.486 1.00 96.94 91 VAL A C 1
ATOM 710 O O . VAL A 1 91 ? 5.754 -8.573 -12.273 1.00 96.94 91 VAL A O 1
ATOM 713 N N . LEU A 1 92 ? 7.464 -9.836 -11.556 1.00 96.88 92 LEU A N 1
ATOM 714 C CA . LEU A 1 92 ? 6.878 -10.156 -10.249 1.00 96.88 92 LEU A CA 1
ATOM 715 C C . LEU A 1 92 ? 6.655 -8.915 -9.381 1.00 96.88 92 LEU A C 1
ATOM 717 O O . LEU A 1 92 ? 5.651 -8.816 -8.684 1.00 96.88 92 LEU A O 1
ATOM 721 N N . SER A 1 93 ? 7.519 -7.905 -9.506 1.00 96.19 93 SER A N 1
ATOM 722 C CA . SER A 1 93 ? 7.376 -6.634 -8.787 1.00 96.19 93 SER A CA 1
ATOM 723 C C . SER A 1 93 ? 6.054 -5.917 -9.090 1.00 96.19 93 SER A C 1
ATOM 725 O O . SER A 1 93 ? 5.605 -5.095 -8.292 1.00 96.19 93 SER A O 1
ATOM 727 N N . TYR A 1 94 ? 5.395 -6.224 -10.215 1.00 96.12 94 TYR A N 1
ATOM 728 C CA . TYR A 1 94 ? 4.118 -5.610 -10.583 1.00 96.12 94 TYR A CA 1
ATOM 729 C C . TYR A 1 94 ? 2.945 -6.022 -9.691 1.00 96.12 94 TYR A C 1
ATOM 731 O O . TYR A 1 94 ? 1.940 -5.315 -9.694 1.00 96.12 94 TYR A O 1
ATOM 739 N N . GLU A 1 95 ? 3.060 -7.079 -8.881 1.00 95.19 95 GLU A N 1
ATOM 740 C CA . GLU A 1 95 ? 2.015 -7.422 -7.905 1.00 95.19 95 GLU A CA 1
ATOM 741 C C . GLU A 1 95 ? 1.866 -6.368 -6.791 1.00 95.19 95 GLU A C 1
ATOM 743 O O . GLU A 1 95 ? 0.797 -6.228 -6.195 1.00 95.19 95 GLU A O 1
ATOM 748 N N . LYS A 1 96 ? 2.936 -5.608 -6.525 1.00 95.81 96 LYS A N 1
ATOM 749 C CA . LYS A 1 96 ? 2.985 -4.528 -5.527 1.00 95.81 96 LYS A CA 1
ATOM 750 C C . LYS A 1 96 ? 3.067 -3.136 -6.158 1.00 95.81 96 LYS A C 1
ATOM 752 O O . LYS A 1 96 ? 3.180 -2.134 -5.446 1.00 95.81 96 LYS A O 1
ATOM 757 N N . ARG A 1 97 ? 2.998 -3.032 -7.488 1.00 95.06 97 ARG A N 1
ATOM 758 C CA . ARG A 1 97 ? 2.982 -1.730 -8.162 1.00 95.06 97 ARG A CA 1
ATOM 759 C C . ARG A 1 97 ? 1.586 -1.129 -8.196 1.00 95.06 97 ARG A C 1
ATOM 761 O O . ARG A 1 97 ? 0.584 -1.817 -8.347 1.00 95.06 97 ARG A O 1
ATOM 768 N N . SER A 1 98 ? 1.530 0.191 -8.086 1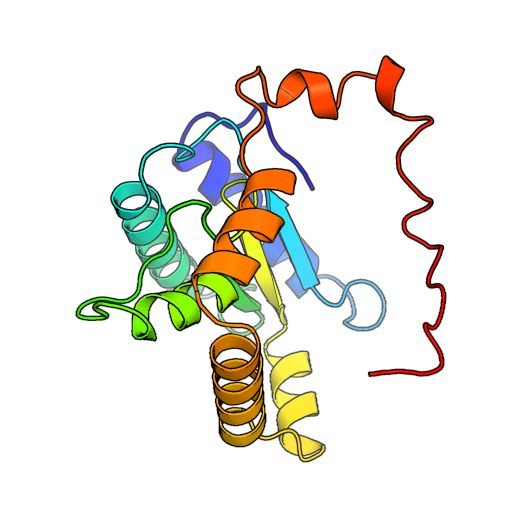.00 93.38 98 SER A N 1
ATOM 769 C CA . SER A 1 98 ? 0.295 0.971 -8.195 1.00 93.38 98 SER A CA 1
ATOM 770 C C . SER A 1 98 ? 0.576 2.338 -8.831 1.00 93.38 98 SER A C 1
ATOM 772 O O . SER A 1 98 ? 1.727 2.766 -8.827 1.00 93.38 98 SER A O 1
ATOM 774 N N . PRO A 1 99 ? -0.422 3.041 -9.398 1.00 90.75 99 PRO A N 1
ATOM 775 C CA . PRO A 1 99 ? -0.198 4.319 -10.088 1.00 90.75 99 PRO A CA 1
ATOM 776 C C . PRO A 1 99 ? 0.394 5.445 -9.235 1.00 90.75 99 PRO A C 1
ATOM 778 O O . PRO A 1 99 ? 1.029 6.352 -9.769 1.00 90.75 99 PRO A O 1
ATOM 781 N N . VAL A 1 100 ? 0.180 5.394 -7.919 1.00 92.25 100 VAL A N 1
ATOM 782 C CA . VAL A 1 100 ? 0.665 6.354 -6.916 1.00 92.25 100 VAL A CA 1
ATOM 783 C C . VAL A 1 100 ? 0.978 5.602 -5.618 1.00 92.25 100 VAL A C 1
ATOM 785 O O . VAL A 1 100 ? 0.448 4.510 -5.447 1.00 92.25 100 VAL A O 1
ATOM 788 N N . PRO A 1 101 ? 1.785 6.144 -4.688 1.00 96.38 101 PRO A N 1
ATOM 789 C CA . PRO A 1 101 ? 2.033 5.495 -3.400 1.00 96.38 101 PRO A CA 1
ATOM 790 C C . PRO A 1 101 ? 0.730 5.246 -2.631 1.00 96.38 101 PRO A C 1
ATOM 792 O O . PRO A 1 101 ? -0.091 6.157 -2.475 1.00 96.38 101 PRO A O 1
ATOM 795 N N . ILE A 1 102 ? 0.527 4.016 -2.159 1.00 97.31 102 ILE A N 1
ATOM 796 C CA . ILE A 1 102 ? -0.690 3.586 -1.464 1.00 97.31 102 ILE A CA 1
ATOM 797 C C . ILE A 1 102 ? -0.331 2.789 -0.211 1.00 97.31 102 ILE A C 1
ATOM 799 O O . ILE A 1 102 ? 0.440 1.833 -0.273 1.00 97.31 102 ILE A O 1
ATOM 803 N N . VAL A 1 103 ? -0.973 3.135 0.904 1.00 98.31 103 VAL A N 1
ATOM 804 C CA . VAL A 1 103 ? -1.005 2.326 2.129 1.00 98.31 103 VAL A CA 1
ATOM 805 C C . VAL A 1 103 ? -2.408 1.760 2.308 1.00 98.31 103 VAL A C 1
ATOM 807 O O . VAL A 1 103 ? -3.393 2.497 2.286 1.00 98.31 103 VAL A O 1
ATOM 810 N N . ASN A 1 104 ? -2.513 0.450 2.484 1.00 97.81 104 ASN A N 1
ATOM 811 C CA . ASN A 1 104 ? -3.753 -0.271 2.723 1.00 97.81 104 ASN A CA 1
ATOM 812 C C . ASN A 1 104 ? -3.686 -0.931 4.102 1.00 97.81 104 ASN A C 1
ATOM 814 O O . ASN A 1 104 ? -2.779 -1.711 4.368 1.00 97.81 104 ASN A O 1
ATOM 818 N N . LEU A 1 105 ? -4.647 -0.617 4.969 1.00 97.00 105 LEU A N 1
ATOM 819 C CA . LEU A 1 105 ? -4.833 -1.323 6.230 1.00 97.00 105 LEU A CA 1
ATOM 820 C C . LEU A 1 105 ? -5.906 -2.399 6.052 1.00 97.00 105 LEU A C 1
ATOM 822 O O . LEU A 1 105 ? -7.044 -2.124 5.653 1.00 97.00 105 LEU A O 1
ATOM 826 N N . LEU A 1 106 ? -5.523 -3.632 6.346 1.00 95.06 106 LEU A N 1
ATOM 827 C CA . LEU A 1 106 ? -6.373 -4.814 6.356 1.00 95.06 106 LEU A CA 1
ATOM 828 C C . LEU A 1 106 ? -6.727 -5.155 7.798 1.00 95.06 106 LEU A C 1
ATOM 830 O O . LEU A 1 106 ? -5.937 -4.888 8.689 1.00 95.06 106 LEU A O 1
ATOM 834 N N . ARG A 1 107 ? -7.877 -5.782 8.048 1.00 94.50 107 ARG A N 1
ATOM 835 C CA . ARG A 1 107 ? -8.191 -6.305 9.385 1.00 94.50 107 ARG A CA 1
ATOM 836 C C . ARG A 1 107 ? -7.574 -7.676 9.597 1.00 94.50 107 ARG A C 1
ATOM 838 O O . ARG A 1 107 ? -7.927 -8.600 8.862 1.00 94.50 107 ARG A O 1
ATOM 845 N N . THR A 1 108 ? -6.806 -7.840 10.667 1.00 91.75 108 THR A N 1
ATOM 846 C CA . THR A 1 108 ? -6.196 -9.124 11.044 1.00 91.75 108 THR A CA 1
ATOM 847 C C . THR A 1 108 ? -7.253 -10.226 11.146 1.00 91.75 108 THR A C 1
ATOM 849 O O . THR A 1 108 ? -7.180 -11.222 10.442 1.00 91.75 108 THR A O 1
ATOM 852 N N . GLN A 1 109 ? -8.362 -9.974 11.854 1.00 90.31 109 GLN A N 1
ATOM 853 C CA . GLN A 1 109 ? -9.457 -10.948 12.002 1.00 90.31 109 GLN A CA 1
ATOM 854 C C . GLN A 1 109 ? -10.130 -11.366 10.681 1.00 90.31 109 GLN A C 1
ATOM 856 O O . GLN A 1 109 ? -10.695 -12.457 10.585 1.00 90.31 109 GLN A O 1
ATOM 861 N N . VAL A 1 110 ? -10.152 -10.486 9.672 1.00 90.44 110 VAL A N 1
ATOM 862 C CA . VAL A 1 110 ? -10.725 -10.811 8.354 1.00 90.44 110 VAL A CA 1
ATOM 863 C C . VAL A 1 110 ? -9.749 -11.669 7.558 1.00 90.44 110 VAL A C 1
ATOM 865 O O . VAL A 1 110 ? -10.187 -12.616 6.904 1.00 90.44 110 VAL A O 1
ATOM 868 N N . VAL A 1 111 ? -8.454 -11.359 7.644 1.00 90.69 111 VAL A N 1
ATOM 869 C CA . VAL A 1 111 ? -7.376 -12.164 7.060 1.00 90.69 111 VAL A CA 1
ATOM 870 C C . VAL A 1 111 ? -7.370 -13.560 7.684 1.00 90.69 111 VAL A C 1
ATOM 872 O O . VAL A 1 111 ? -7.473 -14.542 6.950 1.00 90.69 111 VAL A O 1
ATOM 875 N N . ASP A 1 112 ? -7.388 -13.652 9.014 1.00 91.19 112 ASP A N 1
ATOM 876 C CA . ASP A 1 112 ? -7.423 -14.917 9.756 1.00 91.19 112 ASP A CA 1
ATOM 877 C C . ASP A 1 112 ? -8.625 -15.771 9.353 1.00 91.19 112 ASP A C 1
ATOM 879 O O . ASP A 1 112 ? -8.480 -16.936 8.996 1.00 91.19 112 ASP A O 1
ATOM 883 N N . ARG A 1 113 ? -9.822 -15.172 9.291 1.00 91.00 113 ARG A N 1
ATOM 884 C CA . ARG A 1 113 ? -11.031 -15.878 8.843 1.00 91.00 113 ARG A CA 1
ATOM 885 C C . ARG A 1 113 ? -10.900 -16.405 7.414 1.00 91.00 113 ARG A C 1
ATOM 887 O O . ARG A 1 113 ? -11.447 -17.462 7.103 1.00 91.00 113 ARG A O 1
ATOM 894 N N . HIS A 1 114 ? -10.230 -15.665 6.531 1.00 90.94 114 HIS A N 1
ATOM 895 C CA . HIS A 1 114 ? -9.979 -16.124 5.167 1.00 90.94 114 HIS A CA 1
ATOM 896 C C . HIS A 1 114 ? -9.065 -17.349 5.168 1.00 90.94 114 HIS A C 1
ATOM 898 O O . HIS A 1 114 ? -9.403 -18.351 4.534 1.00 90.94 114 HIS A O 1
ATOM 904 N N . ILE A 1 115 ? -7.969 -17.301 5.925 1.00 92.81 115 ILE A N 1
ATOM 905 C CA . ILE A 1 115 ? -7.033 -18.419 6.088 1.00 92.81 115 ILE A CA 1
ATOM 906 C C . ILE A 1 115 ? -7.762 -19.644 6.661 1.00 92.81 115 ILE A C 1
ATOM 908 O O . ILE A 1 115 ? -7.714 -20.720 6.065 1.00 92.81 115 ILE A O 1
ATOM 912 N N . ASP A 1 116 ? -8.550 -19.465 7.723 1.00 94.75 116 ASP A N 1
ATOM 913 C CA . ASP A 1 116 ? -9.346 -20.527 8.354 1.00 94.75 116 ASP A CA 1
ATOM 914 C C . ASP A 1 116 ? -10.388 -21.146 7.408 1.00 94.75 116 ASP A C 1
ATOM 916 O O . ASP A 1 116 ? -10.752 -22.315 7.546 1.00 94.75 116 ASP A O 1
ATOM 920 N N . SER A 1 117 ? -10.866 -20.384 6.417 1.00 94.38 117 SER A N 1
ATOM 921 C CA . SER A 1 117 ? -11.796 -20.877 5.392 1.00 94.38 117 SER A CA 1
ATOM 922 C C . SER A 1 117 ? -11.129 -21.711 4.288 1.00 94.38 117 SER A C 1
ATOM 924 O O . SER A 1 117 ? -11.817 -22.213 3.397 1.00 94.38 117 SER A O 1
ATOM 926 N N . GLY A 1 118 ? -9.805 -21.894 4.353 1.00 92.81 118 GLY A N 1
ATOM 927 C CA . GLY A 1 118 ? -9.017 -22.666 3.393 1.00 92.81 118 GLY A CA 1
ATOM 928 C C . GLY A 1 118 ? -8.286 -21.819 2.352 1.00 92.81 118 GLY A C 1
ATOM 929 O O . GLY A 1 118 ? -7.793 -22.369 1.365 1.00 92.81 118 GLY A O 1
ATOM 930 N N . PHE A 1 119 ? -8.204 -20.498 2.540 1.00 92.56 119 PHE A N 1
ATOM 931 C CA . PHE A 1 119 ? -7.331 -19.660 1.723 1.00 92.56 119 PHE A CA 1
ATOM 932 C C . PHE A 1 119 ? -5.861 -19.992 2.022 1.00 92.56 119 PHE A C 1
ATOM 934 O O . PHE A 1 119 ? -5.430 -19.920 3.169 1.00 92.56 119 PHE A O 1
ATOM 941 N N . SER A 1 120 ? -5.084 -20.329 0.989 1.00 93.81 120 SER A N 1
ATOM 942 C CA . SER A 1 120 ? -3.629 -20.500 1.096 1.00 93.81 120 SER A CA 1
ATOM 943 C C . SER A 1 120 ? -2.928 -19.308 0.463 1.00 93.81 120 SER A C 1
ATOM 945 O O . SER A 1 120 ? -3.105 -19.024 -0.726 1.00 93.81 120 SER A O 1
ATOM 947 N N . VAL A 1 121 ? -2.109 -18.636 1.272 1.00 89.69 121 VAL A N 1
ATOM 948 C CA . VAL A 1 121 ? -1.255 -17.530 0.829 1.00 89.69 121 VAL A CA 1
ATOM 949 C C . VAL A 1 121 ? -0.276 -18.027 -0.230 1.00 89.69 121 VAL A C 1
ATOM 951 O O . VAL A 1 121 ? -0.151 -17.398 -1.275 1.00 89.69 121 VAL A O 1
ATOM 954 N N . GLU A 1 122 ? 0.327 -19.198 -0.025 1.00 93.31 122 GLU A N 1
ATOM 955 C CA . GLU A 1 122 ? 1.289 -19.794 -0.954 1.00 93.31 122 GLU A CA 1
ATOM 956 C C . GLU A 1 122 ? 0.643 -20.123 -2.304 1.00 93.31 122 GLU A C 1
ATOM 958 O O . GLU A 1 122 ? 1.203 -19.822 -3.355 1.00 93.31 122 GLU A O 1
ATOM 963 N N . ALA A 1 123 ? -0.564 -20.700 -2.298 1.00 94.06 123 ALA A N 1
ATOM 964 C CA . ALA A 1 123 ? -1.294 -20.986 -3.532 1.00 94.06 123 ALA A CA 1
ATOM 965 C C . ALA A 1 123 ? -1.698 -19.698 -4.267 1.00 94.06 123 ALA A C 1
ATOM 967 O O . ALA A 1 123 ? -1.670 -19.651 -5.498 1.00 94.06 123 ALA A O 1
ATOM 968 N N . SER A 1 124 ? -2.064 -18.649 -3.524 1.00 92.19 124 SER A N 1
ATOM 969 C CA . SER A 1 124 ? -2.365 -17.337 -4.097 1.00 92.19 124 SER A CA 1
ATOM 970 C C . SER A 1 124 ? -1.124 -16.693 -4.718 1.00 92.19 124 SER A C 1
ATOM 972 O O . SER A 1 124 ? -1.211 -16.191 -5.835 1.00 92.19 124 SER A O 1
ATOM 974 N N . GLN A 1 125 ? 0.021 -16.739 -4.033 1.00 91.75 125 GLN A N 1
ATOM 975 C CA . GLN A 1 125 ? 1.302 -16.224 -4.527 1.00 91.75 125 GLN A CA 1
ATOM 976 C C . GLN A 1 125 ? 1.742 -16.959 -5.793 1.00 91.75 125 GLN A C 1
ATOM 978 O O . GLN A 1 125 ? 1.935 -16.323 -6.824 1.00 91.75 125 GLN A O 1
ATOM 983 N N . ALA A 1 126 ? 1.759 -18.295 -5.774 1.00 94.38 126 ALA A N 1
ATOM 984 C CA . ALA A 1 126 ? 2.124 -19.099 -6.941 1.00 94.38 126 ALA A CA 1
ATOM 985 C C . ALA A 1 126 ? 1.252 -18.780 -8.167 1.00 94.38 126 ALA A C 1
ATOM 987 O O . ALA A 1 126 ? 1.741 -18.714 -9.294 1.00 94.38 126 ALA A O 1
ATOM 988 N N . LYS A 1 127 ? -0.046 -18.530 -7.955 1.00 96.12 127 LYS A N 1
ATOM 989 C CA . LYS A 1 127 ? -0.961 -18.141 -9.031 1.00 96.12 127 LYS A CA 1
ATOM 990 C C . LYS A 1 127 ? -0.674 -16.738 -9.574 1.00 96.12 127 LYS A C 1
ATOM 992 O O . LYS A 1 127 ? -0.817 -16.524 -10.780 1.00 96.12 127 LYS A O 1
ATOM 997 N N . ILE A 1 128 ? -0.313 -15.780 -8.717 1.00 94.69 128 ILE A N 1
ATOM 998 C CA . ILE A 1 128 ? 0.080 -14.429 -9.144 1.00 94.69 128 ILE A CA 1
ATOM 999 C C . ILE A 1 128 ? 1.365 -14.503 -9.972 1.00 94.69 128 ILE A C 1
ATOM 1001 O O . ILE A 1 128 ? 1.388 -13.975 -11.084 1.00 94.69 128 ILE A O 1
ATOM 1005 N N . GLU A 1 129 ? 2.377 -15.224 -9.486 1.00 94.94 129 GLU A N 1
ATOM 1006 C CA . GLU A 1 129 ? 3.644 -15.446 -10.188 1.00 94.94 129 GLU A CA 1
ATOM 1007 C C . GLU A 1 129 ? 3.419 -16.090 -11.562 1.00 94.94 129 GLU A C 1
ATOM 1009 O O . GLU A 1 129 ? 3.848 -15.544 -12.581 1.00 94.94 129 GLU A O 1
ATOM 1014 N N . GLU A 1 130 ? 2.673 -17.201 -11.622 1.00 97.19 130 GLU A N 1
ATOM 1015 C CA . GLU A 1 130 ? 2.319 -17.878 -12.876 1.00 97.19 130 GLU A CA 1
ATOM 1016 C C . GLU A 1 130 ? 1.610 -16.919 -13.842 1.00 97.19 130 GLU A C 1
ATOM 1018 O O . GLU A 1 130 ? 1.952 -16.841 -15.026 1.00 97.19 130 GLU A O 1
ATOM 1023 N N . THR A 1 131 ? 0.645 -16.148 -13.335 1.00 97.50 131 THR A N 1
ATOM 1024 C CA . THR A 1 131 ? -0.113 -15.192 -14.145 1.00 97.50 131 THR A CA 1
ATOM 1025 C C . THR A 1 131 ? 0.803 -14.115 -14.718 1.00 97.50 131 THR A C 1
ATOM 1027 O O . THR A 1 131 ? 0.769 -13.882 -15.927 1.00 97.50 131 THR A O 1
ATOM 1030 N N . LEU A 1 132 ? 1.635 -13.477 -13.895 1.00 96.75 132 LEU A N 1
ATOM 1031 C CA . LEU A 1 132 ? 2.540 -12.407 -14.318 1.00 96.75 132 LEU A CA 1
ATOM 1032 C C . LEU A 1 132 ? 3.574 -12.910 -15.330 1.00 96.75 132 LEU A C 1
ATOM 1034 O O . LEU A 1 132 ? 3.729 -12.304 -16.394 1.00 96.75 132 LEU A O 1
ATOM 1038 N N . HIS A 1 133 ? 4.188 -14.066 -15.076 1.00 96.38 133 HIS A N 1
ATOM 1039 C CA . HIS A 1 133 ? 5.096 -14.698 -16.030 1.00 96.38 133 HIS A CA 1
ATOM 1040 C C . HIS A 1 133 ? 4.408 -15.040 -17.355 1.00 96.38 133 HIS A C 1
ATOM 1042 O O . HIS A 1 133 ? 4.971 -14.782 -18.416 1.00 96.38 133 HIS A O 1
ATOM 1048 N N . SER A 1 134 ? 3.174 -15.558 -17.324 1.00 97.44 134 SER A N 1
ATOM 1049 C CA . SER A 1 134 ? 2.432 -15.898 -18.547 1.00 97.44 134 SER A CA 1
ATOM 1050 C C . SER A 1 134 ? 2.108 -14.681 -19.422 1.00 97.44 134 SER A C 1
ATOM 1052 O O . SER A 1 134 ? 1.984 -14.815 -20.641 1.00 97.44 134 SER A O 1
ATOM 1054 N N . LYS A 1 135 ? 1.965 -13.489 -18.823 1.00 97.38 135 LYS A N 1
ATOM 1055 C CA . LYS A 1 135 ? 1.760 -12.236 -19.565 1.00 97.38 135 LYS A CA 1
ATOM 1056 C C . LYS A 1 135 ? 3.064 -11.715 -20.171 1.00 97.38 135 LYS A C 1
ATOM 1058 O O . LYS A 1 135 ? 3.016 -11.146 -21.260 1.00 97.38 135 LYS A O 1
ATOM 1063 N N . GLY A 1 136 ? 4.191 -11.934 -19.496 1.00 96.38 136 GLY A N 1
ATOM 1064 C CA . GLY A 1 136 ? 5.512 -11.453 -19.899 1.00 96.38 136 GLY A CA 1
ATOM 1065 C C . GLY A 1 136 ? 5.735 -9.979 -19.559 1.00 96.38 136 GLY A C 1
ATOM 1066 O O . GLY A 1 136 ? 4.800 -9.168 -19.576 1.00 96.38 136 GLY A O 1
ATOM 1067 N N . LEU A 1 137 ? 6.990 -9.618 -19.271 1.00 95.94 137 LEU A N 1
ATOM 1068 C CA . LEU A 1 137 ? 7.342 -8.306 -18.724 1.00 95.94 137 LEU A CA 1
ATOM 1069 C C . LEU A 1 137 ? 6.874 -7.152 -19.616 1.00 95.94 137 LEU A C 1
ATOM 1071 O O . LEU A 1 137 ? 6.218 -6.234 -19.134 1.00 95.94 137 LEU A O 1
ATOM 1075 N N . HIS A 1 138 ? 7.134 -7.226 -20.922 1.00 96.44 138 HIS A N 1
ATOM 1076 C CA . HIS A 1 138 ? 6.805 -6.149 -21.860 1.00 96.44 138 HIS A CA 1
ATOM 1077 C C . HIS A 1 138 ? 5.304 -5.812 -21.905 1.00 96.44 138 HIS A C 1
ATOM 1079 O O . HIS A 1 138 ? 4.918 -4.644 -21.977 1.00 96.44 138 HIS A O 1
ATOM 1085 N N . VAL A 1 139 ? 4.438 -6.829 -21.856 1.00 96.38 139 VAL A N 1
ATOM 1086 C CA . VAL A 1 139 ? 2.980 -6.634 -21.898 1.00 96.38 139 VAL A CA 1
ATOM 1087 C C . VAL A 1 139 ? 2.494 -5.990 -20.605 1.00 96.38 139 VAL A C 1
ATOM 1089 O O . VAL A 1 139 ? 1.657 -5.086 -20.644 1.00 96.38 139 VAL A O 1
ATOM 1092 N N . VAL A 1 140 ? 3.016 -6.449 -19.466 1.00 95.31 140 VAL A N 1
ATOM 1093 C CA . VAL A 1 140 ? 2.684 -5.898 -18.149 1.00 95.31 140 VAL A CA 1
ATOM 1094 C C . VAL A 1 140 ? 3.183 -4.457 -18.035 1.00 95.31 140 VAL A C 1
ATOM 1096 O O . VAL A 1 140 ? 2.407 -3.591 -17.644 1.00 95.31 140 VAL A O 1
ATOM 1099 N N . GLU A 1 141 ? 4.411 -4.172 -18.474 1.00 92.75 141 GLU A N 1
ATOM 1100 C CA . GLU A 1 141 ? 4.982 -2.822 -18.566 1.00 92.75 141 GLU A CA 1
ATOM 1101 C C . GLU A 1 141 ? 4.108 -1.885 -19.396 1.00 92.75 141 GLU A C 1
ATOM 1103 O O . GLU A 1 141 ? 3.755 -0.802 -18.933 1.00 92.75 141 GLU A O 1
ATOM 1108 N N . SER A 1 142 ? 3.712 -2.307 -20.600 1.00 91.81 142 SER A N 1
ATOM 1109 C CA . SER A 1 142 ? 2.866 -1.497 -21.481 1.00 91.81 142 SER A CA 1
ATOM 1110 C C . SER A 1 142 ? 1.520 -1.179 -20.832 1.00 91.81 142 SER A C 1
ATOM 1112 O O . SER A 1 142 ? 1.100 -0.026 -20.829 1.00 91.81 142 SER A O 1
ATOM 1114 N N . LYS A 1 143 ? 0.855 -2.182 -20.249 1.00 91.06 143 LYS A N 1
ATOM 1115 C CA . LYS A 1 143 ? -0.434 -1.996 -19.565 1.00 91.06 143 LYS A CA 1
ATOM 1116 C C . LYS A 1 143 ? -0.307 -1.139 -18.314 1.00 91.06 143 LYS A C 1
ATOM 1118 O O . LYS A 1 143 ? -1.191 -0.346 -18.024 1.00 91.06 143 LYS A O 1
ATOM 1123 N N . PHE A 1 144 ? 0.774 -1.295 -17.561 1.00 89.00 144 PHE A N 1
ATOM 1124 C CA . PHE A 1 144 ? 1.003 -0.489 -16.373 1.00 89.00 144 PHE A CA 1
ATOM 1125 C C . PHE A 1 144 ? 1.335 0.962 -16.734 1.00 89.00 144 PHE A C 1
ATOM 1127 O O . PHE A 1 144 ? 0.884 1.868 -16.048 1.00 89.00 144 PHE A O 1
ATOM 1134 N N . ALA A 1 145 ? 2.042 1.210 -17.838 1.00 85.06 145 ALA A N 1
ATOM 1135 C CA . ALA A 1 145 ? 2.311 2.560 -18.337 1.00 85.06 145 ALA A CA 1
ATOM 1136 C C . ALA A 1 145 ? 1.039 3.291 -18.809 1.00 85.06 145 ALA A C 1
ATOM 1138 O O . ALA A 1 145 ? 0.973 4.515 -18.722 1.00 85.06 145 ALA A O 1
ATOM 1139 N N . GLU A 1 146 ? 0.005 2.562 -19.250 1.00 83.69 146 GLU A N 1
ATOM 1140 C CA . GLU A 1 146 ? -1.337 3.129 -19.477 1.00 83.69 146 GLU A CA 1
ATOM 1141 C C . GLU A 1 146 ? -1.984 3.629 -18.167 1.00 83.69 146 GLU A C 1
ATOM 1143 O O . GLU A 1 146 ? -2.891 4.457 -18.211 1.00 83.69 146 GLU A O 1
ATOM 1148 N N . LEU A 1 147 ? -1.501 3.155 -17.009 1.00 75.19 147 LEU A N 1
ATOM 1149 C CA . LEU A 1 147 ? -1.998 3.486 -15.671 1.00 75.19 147 LEU A CA 1
ATOM 1150 C C . LEU A 1 147 ? -1.068 4.432 -14.873 1.00 75.19 147 LEU A C 1
ATOM 1152 O O . LEU A 1 147 ? -1.571 5.150 -14.011 1.00 75.19 147 LEU A O 1
ATOM 1156 N N . ALA A 1 148 ? 0.257 4.448 -15.110 1.00 59.03 148 ALA A N 1
ATOM 1157 C CA . ALA A 1 148 ? 1.259 5.065 -14.222 1.00 59.03 148 ALA A CA 1
ATOM 1158 C C . ALA A 1 148 ? 2.434 5.789 -14.933 1.00 59.03 148 ALA A C 1
ATOM 1160 O O . ALA A 1 148 ? 3.089 5.202 -15.795 1.00 59.03 148 ALA A O 1
ATOM 1161 N N . PRO A 1 149 ? 2.838 6.990 -14.467 1.00 55.03 149 PRO A N 1
ATOM 1162 C CA . PRO A 1 149 ? 1.995 8.116 -14.092 1.00 55.03 149 PRO A CA 1
ATOM 1163 C C . PRO A 1 149 ? 1.725 8.992 -15.328 1.00 55.03 149 PRO A C 1
ATOM 1165 O O . PRO A 1 149 ? 2.621 9.253 -16.138 1.00 55.03 149 PRO A O 1
ATOM 1168 N N . ILE A 1 150 ? 0.511 9.537 -15.451 1.00 49.44 150 ILE A N 1
ATOM 1169 C CA . ILE A 1 150 ? 0.327 10.724 -16.293 1.00 49.44 150 ILE A CA 1
ATOM 1170 C C . ILE A 1 150 ? 1.288 11.780 -15.742 1.00 49.44 150 ILE A C 1
ATOM 1172 O O . ILE A 1 150 ? 1.180 12.190 -14.590 1.00 49.44 150 ILE A O 1
ATOM 1176 N N . LYS A 1 151 ? 2.259 12.201 -16.555 1.00 38.75 151 LYS A N 1
ATOM 1177 C CA . LYS A 1 151 ? 3.038 13.409 -16.282 1.00 38.75 151 LYS A CA 1
ATOM 1178 C C . LYS A 1 151 ? 2.046 14.570 -16.172 1.00 38.75 151 LYS A C 1
ATOM 1180 O O . LYS A 1 151 ? 1.514 15.006 -17.186 1.00 38.75 151 LYS A O 1
ATOM 1185 N N . GLY A 1 152 ? 1.788 15.027 -14.953 1.00 47.31 152 GLY A N 1
ATOM 1186 C CA . GLY A 1 152 ? 0.771 16.023 -14.631 1.00 47.31 152 GLY A CA 1
ATOM 1187 C C . GLY A 1 152 ? 0.542 16.059 -13.125 1.00 47.31 152 GLY A C 1
ATOM 1188 O O . GLY A 1 152 ? 0.932 15.137 -12.408 1.00 47.31 152 GLY A O 1
ATOM 1189 N N . SER A 1 153 ? -0.034 17.147 -12.623 1.00 47.06 153 SER A N 1
ATOM 1190 C CA . SER A 1 153 ? -0.417 17.216 -11.216 1.00 47.06 153 SER A CA 1
ATOM 1191 C C . SER A 1 153 ? -1.468 16.145 -10.951 1.00 47.06 153 SER A C 1
ATOM 1193 O O . SER A 1 153 ? -2.509 16.145 -11.599 1.00 47.06 153 SER A O 1
ATOM 1195 N N . VAL A 1 154 ? -1.252 15.267 -9.970 1.00 45.56 154 VAL A N 1
ATOM 1196 C CA . VAL A 1 154 ? -2.287 14.307 -9.554 1.00 45.56 154 VAL A CA 1
ATOM 1197 C C . VAL A 1 154 ? -3.577 15.021 -9.111 1.00 45.56 154 VAL A C 1
ATOM 1199 O O . VAL A 1 154 ? -4.649 14.425 -9.139 1.00 45.56 154 VAL A O 1
ATOM 1202 N N . ALA A 1 155 ? -3.522 16.324 -8.804 1.00 46.38 155 ALA A N 1
ATOM 1203 C CA . ALA A 1 155 ? -4.714 17.141 -8.587 1.00 46.38 155 ALA A CA 1
ATOM 1204 C C . ALA A 1 155 ? -5.663 17.179 -9.802 1.00 46.38 155 ALA A C 1
ATOM 1206 O O . ALA A 1 155 ? -6.862 17.308 -9.603 1.00 46.38 155 ALA A O 1
ATOM 1207 N N . GLU A 1 156 ? -5.169 17.021 -11.035 1.00 46.62 156 GLU A N 1
ATOM 1208 C CA . GLU A 1 156 ? -5.995 17.063 -12.253 1.00 46.62 156 GLU A CA 1
ATOM 1209 C C . GLU A 1 156 ? -6.941 15.858 -12.367 1.00 46.62 156 GLU A C 1
ATOM 1211 O O . GLU A 1 156 ? -8.043 15.996 -12.896 1.00 46.62 156 GLU A O 1
ATOM 1216 N N . TRP A 1 157 ? -6.560 14.699 -11.813 1.00 47.88 157 TRP A N 1
ATOM 1217 C CA . TRP A 1 157 ? -7.392 13.484 -11.787 1.00 47.88 157 TRP A CA 1
ATOM 1218 C C . TRP A 1 157 ? -8.570 13.598 -10.818 1.00 47.88 157 TRP A C 1
ATOM 1220 O O . TRP A 1 157 ? -9.560 12.885 -10.952 1.00 47.88 157 TRP A O 1
ATOM 1230 N N . PHE A 1 158 ? -8.450 14.492 -9.837 1.00 48.84 158 PHE A N 1
ATOM 1231 C CA . PHE A 1 158 ? -9.424 14.694 -8.768 1.00 48.84 158 PHE A CA 1
ATOM 1232 C C . PHE A 1 158 ? -9.997 16.119 -8.776 1.00 48.84 158 PHE A C 1
ATOM 1234 O O . PHE A 1 158 ? -10.629 16.535 -7.804 1.00 48.84 158 PHE A O 1
ATOM 1241 N N . SER A 1 159 ? -9.795 16.873 -9.868 1.00 43.12 159 SER A N 1
ATOM 1242 C CA . SER A 1 159 ? -10.497 18.136 -10.095 1.00 43.12 159 SER A CA 1
ATOM 1243 C C . SER A 1 159 ? -12.003 17.866 -10.245 1.00 43.12 159 SER A C 1
ATOM 1245 O O . SER A 1 159 ? -12.374 16.884 -10.892 1.00 43.12 159 SER A O 1
ATOM 1247 N N . PRO A 1 160 ? -12.885 18.748 -9.734 1.00 48.22 160 PRO A N 1
ATOM 1248 C CA . PRO A 1 160 ? -14.345 18.571 -9.795 1.00 48.22 160 PRO A CA 1
ATOM 1249 C C . PRO A 1 160 ? -14.895 18.349 -11.214 1.00 48.22 160 PRO A C 1
ATOM 1251 O O . PRO A 1 160 ? -15.961 17.777 -11.403 1.00 48.22 160 PRO A O 1
ATOM 1254 N N . GLU A 1 161 ? -14.158 18.786 -12.233 1.00 45.56 161 GLU A N 1
ATOM 1255 C CA . GLU A 1 161 ? -14.502 18.617 -13.646 1.00 45.56 161 GLU A CA 1
ATOM 1256 C C . GLU A 1 161 ? -14.280 17.199 -14.218 1.00 45.56 161 GLU A C 1
ATOM 1258 O O . GLU A 1 161 ? -14.782 16.921 -15.304 1.00 45.56 161 GLU A O 1
ATOM 1263 N N . HIS A 1 162 ? -13.640 16.282 -13.478 1.00 45.09 162 HIS A N 1
ATOM 1264 C CA . HIS A 1 162 ? -13.550 14.845 -13.807 1.00 45.09 162 HIS A CA 1
ATOM 1265 C C . HIS A 1 162 ? -14.442 13.952 -12.918 1.00 45.09 162 HIS A C 1
ATOM 1267 O O . HIS A 1 162 ? -14.453 12.732 -13.078 1.00 45.09 162 HIS A O 1
ATOM 1273 N N . GLU A 1 163 ? -15.242 14.531 -12.013 1.00 42.03 163 GLU A N 1
ATOM 1274 C CA . GLU A 1 163 ? -16.116 13.792 -11.081 1.00 42.03 163 GLU A CA 1
ATOM 1275 C C . GLU A 1 163 ? -17.245 13.019 -11.800 1.00 42.03 163 GLU A C 1
ATOM 1277 O O . GLU A 1 163 ? -17.830 12.095 -11.242 1.00 42.03 163 GLU A O 1
ATOM 1282 N N . THR A 1 164 ? -17.524 13.344 -13.068 1.00 39.62 164 THR A N 1
ATOM 1283 C CA . THR A 1 164 ? -18.554 12.683 -13.888 1.00 39.62 164 THR A CA 1
ATOM 1284 C C . THR A 1 164 ? 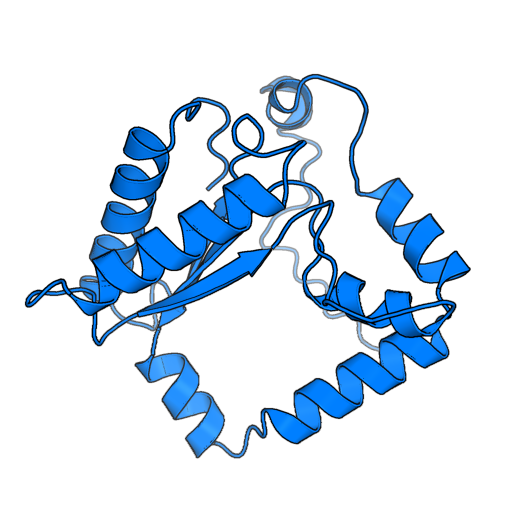-18.049 11.519 -14.744 1.00 39.62 164 THR A C 1
ATOM 1286 O O . THR A 1 164 ? -18.879 10.824 -15.325 1.00 39.62 164 THR A O 1
ATOM 1289 N N . ASP A 1 165 ? -16.731 11.305 -14.834 1.00 42.25 165 ASP A N 1
ATOM 1290 C CA . ASP A 1 165 ? -16.119 10.233 -15.645 1.00 42.25 165 ASP A CA 1
ATOM 1291 C C . ASP A 1 165 ? -15.500 9.111 -14.796 1.00 42.25 165 ASP A C 1
ATOM 1293 O O . ASP A 1 165 ? -14.929 8.159 -15.331 1.00 42.25 165 ASP A O 1
ATOM 1297 N N . VAL A 1 166 ? -15.647 9.173 -13.467 1.00 38.50 166 VAL A N 1
ATOM 1298 C CA . VAL A 1 166 ? -15.336 8.042 -12.589 1.00 38.50 166 VAL A CA 1
ATOM 1299 C C . VAL A 1 166 ? -16.428 6.988 -12.802 1.00 38.50 166 VAL A C 1
ATOM 1301 O O . VAL A 1 166 ? -17.592 7.263 -12.494 1.00 38.50 166 VAL A O 1
ATOM 1304 N N . PRO A 1 167 ? -16.111 5.788 -13.330 1.00 38.47 167 PRO A N 1
ATOM 1305 C CA . PRO A 1 167 ? -17.084 4.710 -13.383 1.00 38.47 167 PRO A CA 1
ATOM 1306 C C . PRO A 1 167 ? -17.576 4.464 -11.962 1.00 38.47 167 PRO A C 1
ATOM 1308 O O . PRO A 1 167 ? -16.758 4.375 -11.047 1.00 38.47 167 PRO A O 1
ATOM 1311 N N . ASP A 1 168 ? -18.896 4.394 -11.795 1.00 37.53 168 ASP A N 1
ATOM 1312 C CA . ASP A 1 168 ? -19.549 4.134 -10.514 1.00 37.53 168 ASP A CA 1
ATOM 1313 C C . ASP A 1 168 ? -18.745 3.095 -9.698 1.00 37.53 168 ASP A C 1
ATOM 1315 O O . ASP A 1 168 ? -18.564 1.969 -10.171 1.00 37.53 168 ASP A O 1
ATOM 1319 N N . PRO A 1 169 ? -18.242 3.437 -8.496 1.00 39.25 169 PRO A N 1
ATOM 1320 C CA . PRO A 1 169 ? -17.468 2.510 -7.671 1.00 39.25 169 PRO A CA 1
ATOM 1321 C C . PRO A 1 169 ? -18.294 1.297 -7.204 1.00 39.25 169 PRO A C 1
ATOM 1323 O O . PRO A 1 169 ? -17.729 0.334 -6.686 1.00 39.25 169 PRO A O 1
ATOM 1326 N N . PHE A 1 170 ? -19.615 1.308 -7.420 1.00 32.31 170 PHE A N 1
ATOM 1327 C CA . PHE A 1 170 ? -20.529 0.184 -7.222 1.00 32.31 170 PHE A CA 1
ATOM 1328 C C . PHE A 1 170 ? -20.899 -0.557 -8.515 1.00 32.31 170 PHE A C 1
ATOM 1330 O O . PHE A 1 170 ? -21.608 -1.566 -8.454 1.00 32.31 170 PHE A O 1
ATOM 1337 N N . ALA A 1 171 ? -20.377 -0.154 -9.677 1.00 31.91 171 ALA A N 1
ATOM 1338 C CA . ALA A 1 171 ? -20.492 -0.910 -10.918 1.00 31.91 171 ALA A CA 1
ATOM 1339 C C . ALA A 1 171 ? -19.520 -2.101 -10.923 1.00 31.91 171 ALA A C 1
ATOM 1341 O O . ALA A 1 171 ? -18.625 -2.216 -11.761 1.00 31.91 171 ALA A O 1
ATOM 1342 N N . PHE A 1 172 ? -19.748 -3.056 -10.019 1.00 27.14 172 PHE A N 1
ATOM 1343 C CA . PHE A 1 172 ? -19.300 -4.429 -10.205 1.00 27.14 172 PHE A CA 1
ATOM 1344 C C . PHE A 1 172 ? -20.017 -5.001 -11.433 1.00 27.14 172 PHE A C 1
ATOM 1346 O O . PHE A 1 172 ? -21.073 -5.628 -11.336 1.00 27.14 172 PHE A O 1
ATOM 1353 N N . ARG A 1 173 ? -19.438 -4.821 -12.623 1.00 29.05 173 ARG A N 1
ATOM 1354 C CA . ARG A 1 173 ? -19.657 -5.805 -13.680 1.00 29.05 173 ARG A CA 1
ATOM 1355 C C . ARG A 1 173 ? -18.927 -7.060 -13.240 1.00 29.05 173 ARG A C 1
ATOM 1357 O O . ARG A 1 173 ? -17.704 -7.125 -13.305 1.00 29.05 173 ARG A O 1
ATOM 1364 N N . VAL A 1 174 ? -19.696 -8.050 -12.799 1.00 26.30 174 VAL A N 1
ATOM 1365 C CA . VAL A 1 174 ? -19.275 -9.446 -12.862 1.00 26.30 174 VAL A CA 1
ATOM 1366 C C . VAL A 1 174 ? -18.836 -9.678 -14.308 1.00 26.30 174 VAL A C 1
ATOM 1368 O O . VAL A 1 174 ? -19.667 -9.758 -15.212 1.00 26.30 174 VAL A O 1
ATOM 1371 N N . LEU A 1 175 ? -17.526 -9.690 -14.550 1.00 28.23 175 LEU A N 1
ATOM 1372 C CA . LEU A 1 175 ? -16.980 -10.219 -15.788 1.00 28.23 175 LEU A CA 1
ATOM 1373 C C . LEU A 1 175 ? -17.114 -11.735 -15.685 1.00 28.23 175 LEU A C 1
ATOM 1375 O O . LEU A 1 175 ? -16.200 -12.444 -15.270 1.00 28.23 175 LEU A O 1
ATOM 1379 N N . GLU A 1 176 ? -18.308 -12.222 -16.009 1.00 29.03 176 GLU A N 1
ATOM 1380 C CA . GLU A 1 176 ? -18.457 -13.598 -16.435 1.00 29.03 176 GLU A CA 1
ATOM 1381 C C . GLU A 1 176 ? -17.643 -13.782 -17.724 1.00 29.03 176 GLU A C 1
ATOM 1383 O O . GLU A 1 176 ? -17.873 -13.107 -18.726 1.00 29.03 176 GLU A O 1
ATOM 1388 N N . HIS A 1 177 ? -16.728 -14.749 -17.664 1.00 30.48 177 HIS A N 1
ATOM 1389 C CA . HIS A 1 177 ? -16.098 -15.455 -18.778 1.00 30.48 177 HIS A CA 1
ATOM 1390 C C . HIS A 1 177 ? -14.953 -14.795 -19.576 1.00 30.48 177 HIS A C 1
ATOM 1392 O O . HIS A 1 177 ? -15.071 -13.717 -20.149 1.00 30.48 177 HIS A O 1
ATOM 1398 N N . THR A 1 178 ? -13.908 -15.628 -19.744 1.00 31.66 178 THR A N 1
ATOM 1399 C CA . THR A 1 178 ? -12.797 -15.608 -20.725 1.00 31.66 178 THR A CA 1
ATOM 1400 C C . THR A 1 178 ? -11.724 -14.536 -20.471 1.00 31.66 178 THR A C 1
ATOM 1402 O O . THR A 1 178 ? -12.010 -13.351 -20.548 1.00 31.66 178 THR A O 1
ATOM 1405 N N . TRP A 1 179 ? -10.461 -14.836 -20.147 1.00 35.47 179 TRP A N 1
ATOM 1406 C CA . TRP A 1 179 ? -9.579 -15.987 -20.391 1.00 35.47 179 TRP A CA 1
ATOM 1407 C C . TRP A 1 179 ? -8.578 -16.140 -19.245 1.00 35.47 179 TRP A C 1
ATOM 1409 O O . TRP A 1 179 ? -8.146 -15.088 -18.716 1.00 35.47 179 TRP A O 1
#

pLDDT: mean 83.15, std 20.93, range [26.3, 98.31]

Secondary structure (DSSP, 8-state):
-B-TT--SHHHHHHHHHHHHHHHHTS-TTT--EEEEE-TTSSTT-HHHHHHHHHHHHHHHHT-SSSSTTTEEEEEE-TT---TT--GGGGGGGGGG--SS-EEEEEEHHHHHHHHHTT--HHHHHHHHHHHHHHH-HHHHHHHHHTTS--SS-GGGGGSGGGTTSS--TT------S--